Protein AF-A0A453APU4-F1 (afdb_monomer_lite)

Foldseek 3Di:
DDDDPDPDPPPDDPPDPPADPDAPDPDPVLRVVLVVLVVCCVPVVQPVSVVVNSQSNDDPVPNDDDDPVNVCVVCVPVPPDPPVVSVCVVRVPDPPD

Structure (mmCIF, N/CA/C/O backbone):
data_AF-A0A453APU4-F1
#
_entry.id   AF-A0A453APU4-F1
#
loop_
_atom_site.group_PDB
_atom_site.id
_atom_site.type_symbol
_atom_site.label_atom_id
_atom_site.label_alt_id
_atom_site.label_comp_id
_atom_site.label_asym_id
_atom_site.label_entity_id
_atom_site.label_seq_id
_atom_site.pdbx_PDB_ins_code
_atom_site.Cartn_x
_atom_site.Cartn_y
_atom_site.Cartn_z
_atom_site.occupancy
_atom_site.B_iso_or_equiv
_atom_site.auth_seq_id
_atom_site.auth_comp_id
_atom_site.auth_asym_id
_atom_site.auth_atom_id
_atom_site.pdbx_PDB_model_num
ATOM 1 N N . SER A 1 1 ? 48.922 19.455 4.264 1.00 42.25 1 SER A N 1
ATOM 2 C CA . SER A 1 1 ? 47.690 18.970 4.916 1.00 42.25 1 SER A CA 1
ATOM 3 C C . SER A 1 1 ? 46.685 18.546 3.845 1.00 42.25 1 SER A C 1
ATOM 5 O O . SER A 1 1 ? 46.021 19.399 3.273 1.00 42.25 1 SER A O 1
ATOM 7 N N . ARG A 1 2 ? 46.651 17.259 3.466 1.00 47.03 2 ARG A N 1
ATOM 8 C CA . ARG A 1 2 ? 45.695 16.707 2.484 1.00 47.03 2 ARG A CA 1
ATOM 9 C C . ARG A 1 2 ? 44.675 15.881 3.263 1.00 47.03 2 ARG A C 1
ATOM 11 O O . ARG A 1 2 ? 45.022 14.820 3.767 1.00 47.03 2 ARG A O 1
ATOM 18 N N . ARG A 1 3 ? 43.452 16.396 3.418 1.00 49.34 3 ARG A N 1
ATOM 19 C CA . ARG A 1 3 ? 42.358 15.656 4.059 1.00 49.34 3 A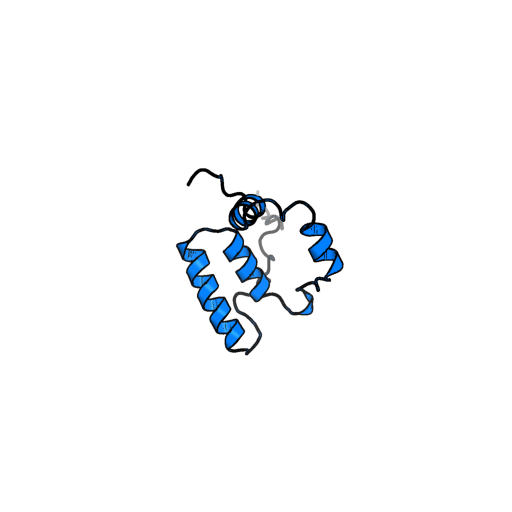RG A CA 1
ATOM 20 C C . ARG A 1 3 ? 41.946 14.523 3.124 1.00 49.34 3 ARG A C 1
ATOM 22 O O . ARG A 1 3 ? 41.357 14.767 2.076 1.00 49.34 3 ARG A O 1
ATOM 29 N N . THR A 1 4 ? 42.299 13.299 3.491 1.00 56.72 4 THR A N 1
ATOM 30 C CA . THR A 1 4 ? 41.683 12.083 2.969 1.00 56.72 4 THR A CA 1
ATOM 31 C C . THR A 1 4 ? 40.186 12.192 3.243 1.00 56.72 4 THR A C 1
ATOM 33 O O . THR A 1 4 ? 39.764 12.276 4.395 1.00 56.72 4 THR A O 1
ATOM 36 N N . GLN A 1 5 ? 39.367 12.292 2.196 1.00 61.78 5 GLN A N 1
ATOM 37 C CA . GLN A 1 5 ? 37.922 12.170 2.362 1.00 61.78 5 GLN A CA 1
ATOM 38 C C . GLN A 1 5 ? 37.664 10.746 2.857 1.00 61.78 5 GLN A C 1
ATOM 40 O O . GLN A 1 5 ? 37.817 9.779 2.112 1.00 61.78 5 GLN A O 1
ATOM 45 N N . GLY A 1 6 ? 37.406 10.635 4.162 1.00 59.28 6 GLY A N 1
ATOM 46 C CA . GLY A 1 6 ? 37.130 9.383 4.844 1.00 59.28 6 GLY A CA 1
ATOM 47 C C . GLY A 1 6 ? 35.957 8.669 4.189 1.00 59.28 6 GLY A C 1
ATOM 48 O O . GLY A 1 6 ? 35.038 9.298 3.666 1.00 59.28 6 GLY A O 1
ATOM 49 N N . ILE A 1 7 ? 36.015 7.342 4.224 1.00 61.78 7 ILE A N 1
ATOM 50 C CA . ILE A 1 7 ? 35.048 6.376 3.689 1.00 61.78 7 ILE A CA 1
ATOM 51 C C . ILE A 1 7 ? 33.739 6.416 4.513 1.00 61.78 7 ILE A C 1
ATOM 53 O O . ILE A 1 7 ? 33.163 5.393 4.855 1.00 61.78 7 ILE A O 1
ATOM 57 N N . ASP A 1 8 ? 33.262 7.607 4.869 1.00 62.41 8 ASP A N 1
ATOM 58 C CA . ASP A 1 8 ? 32.052 7.804 5.653 1.00 62.41 8 ASP A CA 1
ATOM 59 C C . ASP A 1 8 ? 31.182 8.920 5.063 1.00 62.41 8 ASP A C 1
ATOM 61 O O . ASP A 1 8 ? 31.077 10.039 5.558 1.00 62.41 8 ASP A O 1
ATOM 65 N N . LEU A 1 9 ? 30.519 8.568 3.959 1.00 59.22 9 LEU A N 1
ATOM 66 C CA . LEU A 1 9 ? 29.178 9.055 3.651 1.00 59.22 9 LEU A CA 1
ATOM 67 C C . LEU A 1 9 ? 28.190 8.225 4.481 1.00 59.22 9 LEU A C 1
ATOM 69 O O . LEU A 1 9 ? 27.564 7.314 3.930 1.00 59.22 9 LEU A O 1
ATOM 73 N N . VAL A 1 10 ? 28.104 8.505 5.784 1.00 58.19 10 VAL A N 1
ATOM 74 C CA . VAL A 1 10 ? 27.111 8.024 6.763 1.00 58.19 10 VAL A CA 1
ATOM 75 C C . VAL A 1 10 ? 25.868 7.426 6.075 1.00 58.19 10 VAL A C 1
ATOM 77 O O . VAL A 1 10 ? 24.938 8.127 5.686 1.00 58.19 10 VAL A O 1
ATOM 80 N N . ALA A 1 11 ? 25.891 6.116 5.822 1.00 58.88 11 ALA A N 1
ATOM 81 C CA . ALA A 1 11 ? 24.776 5.286 5.344 1.00 58.88 11 ALA A CA 1
ATOM 82 C C . ALA A 1 11 ? 23.916 5.769 4.134 1.00 58.88 11 ALA A C 1
ATOM 84 O O . ALA A 1 11 ? 22.751 5.379 4.012 1.00 58.88 11 ALA A O 1
ATOM 85 N N . GLY A 1 12 ? 24.438 6.569 3.195 1.00 59.59 12 GLY A N 1
ATOM 86 C CA . GLY A 1 12 ? 23.621 7.112 2.088 1.00 59.59 12 GLY A CA 1
ATOM 87 C C . GLY A 1 12 ? 23.706 6.374 0.743 1.00 59.59 12 GLY A C 1
ATOM 88 O O . GLY A 1 12 ? 22.709 6.238 0.034 1.00 59.59 12 GLY A O 1
ATOM 89 N N . GLY A 1 13 ? 24.895 5.894 0.367 1.00 67.44 13 GLY A N 1
ATOM 90 C CA . GLY A 1 13 ? 25.194 5.537 -1.032 1.00 67.44 13 GLY A CA 1
ATOM 91 C C . GLY A 1 13 ? 24.661 4.183 -1.515 1.00 67.44 13 GLY A C 1
ATOM 92 O O . GLY A 1 13 ? 24.470 3.987 -2.711 1.00 67.44 13 GLY A O 1
ATOM 93 N N . ARG A 1 14 ? 24.390 3.242 -0.599 1.00 65.88 14 ARG A N 1
ATOM 94 C CA . ARG A 1 14 ? 23.933 1.872 -0.919 1.00 65.88 14 ARG A CA 1
ATOM 95 C C . ARG A 1 14 ? 22.478 1.600 -0.528 1.00 65.88 14 ARG A C 1
ATOM 97 O O . ARG A 1 14 ? 22.076 0.448 -0.387 1.00 65.88 14 ARG A O 1
ATOM 104 N N . ASN A 1 15 ? 21.658 2.638 -0.381 1.00 67.56 15 ASN A N 1
ATOM 105 C CA . ASN A 1 15 ? 20.231 2.462 -0.123 1.00 67.56 15 ASN A CA 1
ATOM 106 C C . ASN A 1 15 ? 19.477 2.148 -1.426 1.00 67.56 15 ASN A C 1
ATOM 108 O O . ASN A 1 15 ? 18.976 3.031 -2.128 1.00 67.56 15 ASN A O 1
ATOM 112 N N . LYS A 1 16 ? 19.390 0.858 -1.772 1.00 74.88 16 LYS A N 1
ATOM 113 C CA . LYS A 1 16 ? 18.579 0.406 -2.908 1.00 74.88 16 LYS A CA 1
ATOM 114 C C . LYS A 1 16 ? 17.108 0.643 -2.577 1.00 74.88 16 LYS A C 1
ATOM 116 O O . LYS A 1 16 ? 16.584 0.127 -1.593 1.00 74.88 16 LYS A O 1
ATOM 121 N N . ARG A 1 17 ? 16.413 1.420 -3.411 1.00 72.25 17 ARG A N 1
ATOM 122 C CA . ARG A 1 17 ? 14.965 1.641 -3.287 1.00 72.25 17 ARG A CA 1
ATOM 123 C C . ARG A 1 17 ? 14.212 0.356 -3.649 1.00 72.25 17 ARG A C 1
ATOM 125 O O . ARG A 1 17 ? 13.647 0.247 -4.731 1.00 72.25 17 ARG A O 1
ATOM 132 N N . THR A 1 18 ? 14.160 -0.606 -2.732 1.00 73.44 18 THR A N 1
ATOM 133 C CA . THR A 1 18 ? 13.471 -1.903 -2.885 1.00 73.44 18 THR A CA 1
ATOM 134 C C . THR A 1 18 ? 11.956 -1.756 -2.685 1.00 73.44 18 THR A C 1
ATOM 136 O O . THR A 1 18 ? 11.302 -2.567 -2.035 1.00 73.44 18 THR A O 1
ATOM 139 N N . LYS A 1 19 ? 11.369 -0.676 -3.216 1.00 77.94 19 LYS A N 1
ATOM 140 C CA . LYS A 1 19 ? 9.921 -0.453 -3.208 1.00 77.94 19 LYS A CA 1
ATOM 141 C C . LYS A 1 19 ? 9.360 -0.739 -4.590 1.00 77.94 19 LYS A C 1
ATOM 143 O O . LYS A 1 19 ? 9.881 -0.266 -5.596 1.00 77.94 19 LYS A O 1
ATOM 148 N N . ARG A 1 20 ? 8.267 -1.495 -4.632 1.00 82.81 20 ARG A N 1
ATOM 149 C CA . ARG A 1 20 ? 7.533 -1.741 -5.873 1.00 82.81 20 ARG A CA 1
ATOM 150 C C . ARG A 1 20 ? 6.697 -0.510 -6.206 1.00 82.81 20 ARG A C 1
ATOM 152 O O . ARG A 1 20 ? 5.923 -0.045 -5.374 1.00 82.81 20 ARG A O 1
ATOM 159 N N . THR A 1 21 ? 6.882 0.022 -7.407 1.00 81.62 21 THR A N 1
ATOM 160 C CA . THR A 1 21 ? 6.145 1.183 -7.936 1.00 81.62 21 THR A CA 1
ATOM 161 C C . THR A 1 21 ? 4.898 0.782 -8.728 1.00 81.62 21 THR A C 1
ATOM 163 O O . THR A 1 21 ? 4.025 1.620 -8.969 1.00 81.62 21 THR A O 1
ATOM 166 N N . ALA A 1 22 ? 4.812 -0.493 -9.114 1.00 82.56 22 ALA A N 1
ATOM 167 C CA . ALA A 1 22 ? 3.729 -1.084 -9.885 1.00 82.56 22 ALA A CA 1
ATOM 168 C C . ALA A 1 22 ? 3.426 -2.509 -9.377 1.00 82.56 22 ALA A C 1
ATOM 170 O O . ALA A 1 22 ? 4.306 -3.153 -8.786 1.00 82.56 22 ALA A O 1
ATOM 171 N N . PRO A 1 23 ? 2.196 -3.013 -9.582 1.00 84.88 23 PRO A N 1
ATOM 172 C CA . PRO A 1 23 ? 1.873 -4.393 -9.264 1.00 84.88 23 PRO A CA 1
ATOM 173 C C . PRO A 1 23 ? 2.580 -5.311 -10.271 1.00 84.88 23 PRO A C 1
ATOM 175 O O . PRO A 1 23 ? 2.620 -5.010 -11.459 1.00 84.88 23 PRO A O 1
ATOM 178 N N . LYS A 1 24 ? 3.146 -6.426 -9.792 1.00 84.62 24 LYS A N 1
ATOM 179 C CA . LYS A 1 24 ? 3.775 -7.435 -10.666 1.00 84.62 24 LYS A CA 1
ATOM 180 C C . LYS A 1 24 ? 2.734 -8.311 -11.380 1.00 84.62 24 LYS A C 1
ATOM 182 O O . LYS A 1 24 ? 3.046 -8.896 -12.402 1.00 84.62 24 LYS A O 1
ATOM 187 N N . SER A 1 25 ? 1.535 -8.441 -10.811 1.00 85.88 25 SER A N 1
ATOM 188 C CA . SER A 1 25 ? 0.492 -9.322 -11.340 1.00 85.88 25 SER A CA 1
ATOM 189 C C . SER A 1 25 ? -0.169 -8.745 -12.591 1.00 85.88 25 SER A C 1
ATOM 191 O O . SER A 1 25 ? -0.434 -7.542 -12.649 1.00 85.88 25 SER A O 1
ATOM 193 N N . ASP A 1 26 ? -0.517 -9.623 -13.534 1.00 87.94 26 ASP A N 1
ATOM 194 C CA . ASP A 1 26 ? -1.180 -9.241 -14.785 1.00 87.94 26 ASP A CA 1
ATOM 195 C C . ASP A 1 26 ? -2.702 -9.128 -14.719 1.00 87.94 26 ASP A C 1
ATOM 197 O O . ASP A 1 26 ? -3.313 -8.673 -15.682 1.00 87.94 26 ASP A O 1
ATOM 201 N N . ASP A 1 27 ? -3.285 -9.427 -13.559 1.00 90.75 27 ASP A N 1
ATOM 202 C CA . ASP A 1 27 ? -4.711 -9.269 -13.284 1.00 90.75 27 ASP A CA 1
ATOM 203 C C . ASP A 1 27 ? -5.212 -7.842 -13.590 1.00 90.75 27 ASP A C 1
ATOM 205 O O . ASP A 1 27 ? -4.737 -6.838 -13.039 1.00 90.75 27 ASP A O 1
ATOM 209 N N . VAL A 1 28 ? -6.203 -7.773 -14.481 1.00 93.44 28 VAL A N 1
ATOM 210 C CA . VAL A 1 28 ? -6.842 -6.540 -14.948 1.00 93.44 28 VAL A CA 1
ATOM 211 C C . VAL A 1 28 ? -7.571 -5.833 -13.802 1.00 93.44 28 VAL A C 1
ATOM 213 O O . VAL A 1 28 ? -7.463 -4.610 -13.676 1.00 93.44 28 VAL A O 1
ATOM 216 N N . TYR A 1 29 ? -8.239 -6.576 -12.915 1.00 93.12 29 TYR A N 1
ATOM 217 C CA . TYR A 1 29 ? -8.984 -6.008 -11.787 1.00 93.12 29 TYR A CA 1
ATOM 218 C C . TYR A 1 29 ? -8.047 -5.336 -10.785 1.00 93.12 29 TYR A C 1
ATOM 220 O O . TYR A 1 29 ? -8.295 -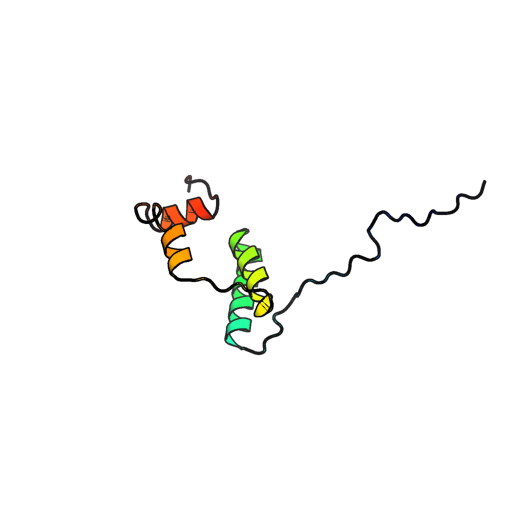4.214 -10.334 1.00 93.12 29 TYR A O 1
ATOM 228 N N . LEU A 1 30 ? -6.903 -5.963 -10.502 1.00 91.25 30 LEU A N 1
ATOM 229 C CA . LEU A 1 30 ? -5.886 -5.369 -9.641 1.00 91.25 30 LEU A CA 1
ATOM 230 C C . LEU A 1 30 ? -5.309 -4.077 -10.244 1.00 91.25 30 LEU A C 1
ATOM 232 O O . LEU A 1 30 ? -5.094 -3.099 -9.523 1.00 91.25 30 LEU A O 1
ATOM 236 N N . LYS A 1 31 ? -5.074 -4.047 -11.563 1.00 91.88 31 LYS A N 1
ATOM 237 C CA . LYS A 1 31 ? -4.577 -2.855 -12.272 1.00 91.88 31 LYS A CA 1
ATOM 238 C C . LYS A 1 31 ? -5.585 -1.700 -12.2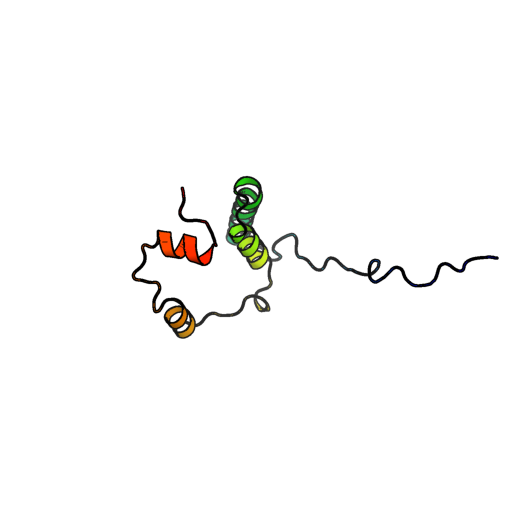06 1.00 91.88 31 LYS A C 1
ATOM 240 O O . LYS A 1 31 ? -5.174 -0.559 -11.978 1.00 91.88 31 LYS A O 1
ATOM 245 N N . LEU A 1 32 ? -6.881 -1.981 -12.353 1.00 93.81 32 LEU A N 1
ATOM 246 C CA . LEU A 1 32 ? -7.961 -0.995 -12.206 1.00 93.81 32 LEU A CA 1
ATOM 247 C C . LEU A 1 32 ? -8.008 -0.424 -10.782 1.00 93.81 32 LEU A C 1
ATOM 249 O O . LEU A 1 32 ? -7.983 0.796 -10.602 1.00 93.81 32 LEU A O 1
ATOM 253 N N . LEU A 1 33 ? -7.966 -1.293 -9.771 1.00 92.50 33 LEU A N 1
ATOM 254 C CA . LEU A 1 33 ? -8.010 -0.890 -8.365 1.00 92.50 33 LEU A CA 1
ATOM 255 C C . LEU A 1 33 ? -6.823 0.008 -7.987 1.00 92.50 33 LEU A C 1
ATOM 257 O O . LEU A 1 33 ? -6.981 1.044 -7.342 1.00 92.50 33 LEU A O 1
ATOM 261 N N . VAL A 1 34 ? -5.621 -0.341 -8.448 1.00 93.50 34 VAL A N 1
ATOM 262 C CA . VAL A 1 34 ? -4.417 0.475 -8.246 1.00 93.50 34 VAL A CA 1
ATOM 263 C C . VAL A 1 34 ? -4.557 1.859 -8.882 1.00 93.50 34 VAL A C 1
ATOM 265 O O . VAL A 1 34 ? -4.117 2.840 -8.280 1.00 93.50 34 VAL A O 1
ATOM 268 N N . LYS A 1 35 ? -5.136 1.967 -10.087 1.00 93.25 35 LYS A N 1
ATOM 269 C CA . LYS A 1 35 ? -5.349 3.266 -10.751 1.00 93.25 35 LYS A CA 1
ATOM 270 C C . LYS A 1 35 ? -6.272 4.159 -9.924 1.00 93.25 35 LYS A C 1
ATOM 272 O O . LYS A 1 35 ? -5.931 5.321 -9.704 1.00 93.25 35 LYS A O 1
ATOM 277 N N . LEU A 1 36 ? -7.364 3.597 -9.408 1.00 93.25 36 LEU A N 1
ATOM 278 C CA . LEU A 1 36 ? -8.301 4.305 -8.540 1.00 93.25 36 LEU A CA 1
ATOM 279 C C . LEU A 1 36 ? -7.605 4.818 -7.270 1.00 93.25 36 LEU A C 1
ATOM 281 O O . LEU A 1 36 ? -7.590 6.020 -7.016 1.00 93.25 36 LEU A O 1
ATOM 285 N N . TYR A 1 37 ? -6.932 3.946 -6.514 1.00 93.00 37 TYR A N 1
ATOM 286 C CA . TYR A 1 37 ? -6.263 4.365 -5.278 1.00 93.00 37 TYR A CA 1
ATOM 287 C C . TYR A 1 37 ? -5.090 5.327 -5.517 1.00 93.00 37 TYR A C 1
ATOM 289 O O . TYR A 1 37 ? -4.850 6.206 -4.692 1.00 93.00 37 TYR A O 1
ATOM 297 N N . ARG A 1 38 ? -4.385 5.247 -6.657 1.00 91.56 38 ARG A N 1
ATOM 298 C CA . ARG A 1 38 ? -3.377 6.258 -7.039 1.00 91.56 38 ARG A CA 1
ATOM 299 C C . ARG A 1 38 ? -3.995 7.633 -7.268 1.00 91.56 38 ARG A C 1
ATOM 301 O O . ARG A 1 38 ? -3.358 8.630 -6.930 1.00 91.56 38 ARG A O 1
ATOM 308 N N . PHE A 1 39 ? -5.191 7.692 -7.848 1.00 93.38 39 PHE A N 1
ATOM 309 C CA . PHE A 1 39 ? -5.925 8.941 -8.027 1.00 93.38 39 PHE A CA 1
ATOM 310 C C . PHE A 1 39 ? -6.395 9.499 -6.678 1.00 93.38 39 PHE A C 1
ATOM 312 O O . PHE A 1 39 ? -6.089 10.650 -6.367 1.00 93.38 39 PHE A O 1
ATOM 319 N N . LEU A 1 40 ? -7.023 8.669 -5.837 1.00 92.00 40 LEU A N 1
ATOM 320 C CA . LEU A 1 40 ? -7.513 9.080 -4.516 1.00 92.00 40 LEU A CA 1
ATOM 321 C C . LEU A 1 40 ? -6.382 9.598 -3.620 1.00 92.00 40 LEU A C 1
ATOM 323 O O . LEU A 1 40 ? -6.488 10.688 -3.073 1.00 92.00 40 LEU A O 1
ATOM 327 N N . VAL A 1 41 ? -5.256 8.883 -3.515 1.00 92.81 41 VAL A N 1
ATOM 328 C CA . VAL A 1 41 ? -4.128 9.297 -2.653 1.00 92.81 41 VAL A CA 1
ATOM 329 C C . VAL A 1 41 ? -3.626 10.706 -2.983 1.00 92.81 41 VAL A C 1
ATOM 331 O O . VAL A 1 41 ? -3.248 11.451 -2.084 1.00 92.81 41 VAL A O 1
ATOM 334 N N . ARG A 1 42 ? -3.645 11.096 -4.262 1.00 91.81 42 ARG A N 1
ATOM 335 C CA . ARG A 1 42 ? -3.211 12.432 -4.694 1.00 91.81 42 ARG A CA 1
ATOM 336 C C . ARG A 1 42 ? -4.227 13.528 -4.374 1.00 91.81 42 ARG A C 1
ATOM 338 O O . ARG A 1 42 ? -3.827 14.679 -4.247 1.00 91.81 42 ARG A O 1
ATOM 345 N N . ARG A 1 43 ? -5.519 13.194 -4.294 1.00 92.56 43 ARG A N 1
ATOM 346 C CA . ARG A 1 43 ? -6.617 14.165 -4.163 1.00 92.56 43 ARG A CA 1
ATOM 347 C C . ARG A 1 43 ? -7.112 14.324 -2.728 1.00 92.56 43 ARG A C 1
ATOM 349 O O . ARG A 1 43 ? -7.350 15.446 -2.310 1.00 92.56 43 ARG A O 1
ATOM 356 N N . THR A 1 44 ? -7.228 13.236 -1.970 1.00 86.50 44 THR A N 1
ATOM 357 C CA . THR A 1 44 ? -7.929 13.231 -0.675 1.00 86.50 44 THR A CA 1
ATOM 358 C C . THR A 1 44 ? -7.015 13.283 0.552 1.00 86.50 44 THR A C 1
ATOM 360 O O . THR A 1 44 ? -7.529 13.262 1.661 1.00 86.50 44 THR A O 1
ATOM 363 N N . LYS A 1 45 ? -5.677 13.306 0.396 1.00 81.12 45 LYS A N 1
ATOM 364 C CA . LYS A 1 45 ? -4.659 13.344 1.484 1.00 81.12 45 LYS A CA 1
ATOM 365 C C . LYS A 1 45 ? -4.843 12.329 2.641 1.00 81.12 45 LYS A C 1
ATOM 367 O O . LYS A 1 45 ? -4.127 12.399 3.634 1.00 81.12 45 LYS A O 1
ATOM 372 N N . SER A 1 46 ? -5.742 11.351 2.513 1.00 87.00 46 SER A N 1
ATOM 373 C CA . SER A 1 46 ? -5.995 10.336 3.538 1.00 87.00 46 SER A CA 1
ATOM 374 C C . SER A 1 46 ? -4.846 9.329 3.619 1.00 87.00 46 SER A C 1
ATOM 376 O O . SER A 1 46 ? -4.500 8.669 2.630 1.00 87.00 46 SER A O 1
ATOM 378 N N . GLN A 1 47 ? -4.289 9.171 4.823 1.00 86.25 47 GLN A N 1
ATOM 379 C CA . GLN A 1 47 ? -3.217 8.212 5.110 1.00 86.25 47 GLN A CA 1
ATOM 380 C C . GLN A 1 47 ? -3.666 6.761 4.873 1.00 86.25 47 GLN A C 1
ATOM 382 O O . GLN A 1 47 ? -2.867 5.922 4.447 1.00 86.25 47 GLN A O 1
ATOM 387 N N . PHE A 1 48 ? -4.957 6.462 5.052 1.00 88.31 48 PHE A N 1
ATOM 388 C CA . PHE A 1 48 ? -5.510 5.129 4.810 1.00 88.31 48 PHE A CA 1
ATOM 389 C C . PHE A 1 48 ? -5.315 4.661 3.371 1.00 88.31 48 PH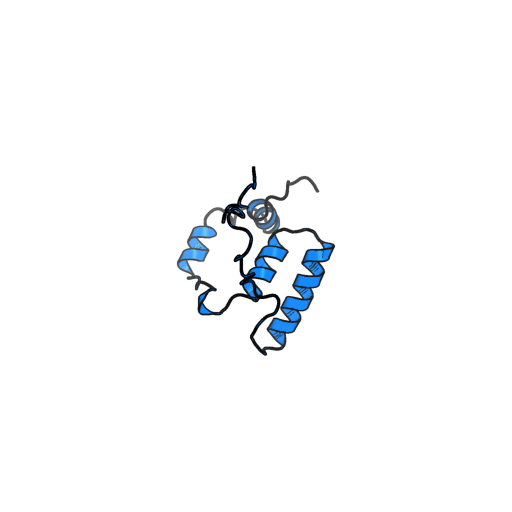E A C 1
ATOM 391 O O . PHE A 1 48 ? -4.820 3.560 3.118 1.00 88.31 48 PHE A O 1
ATOM 398 N N . ASN A 1 49 ? -5.645 5.531 2.416 1.00 90.12 49 ASN A N 1
ATOM 399 C CA . ASN A 1 49 ? -5.557 5.217 0.995 1.00 90.12 49 ASN A CA 1
ATOM 400 C C . ASN A 1 49 ? -4.102 4.945 0.581 1.00 90.12 49 ASN A C 1
ATOM 402 O O . ASN A 1 49 ? -3.841 4.069 -0.248 1.00 90.12 49 ASN A O 1
ATOM 406 N N . ALA A 1 50 ? -3.139 5.639 1.199 1.00 89.94 50 ALA A N 1
ATOM 407 C CA . ALA A 1 50 ? -1.716 5.411 0.964 1.00 89.94 50 ALA A CA 1
ATOM 408 C C . ALA A 1 50 ? -1.265 4.031 1.476 1.00 89.94 50 ALA A C 1
ATOM 410 O O . ALA A 1 50 ? -0.502 3.331 0.800 1.00 89.94 50 ALA A O 1
ATOM 411 N N . VAL A 1 51 ? -1.777 3.600 2.635 1.00 91.44 51 VAL A N 1
ATOM 412 C CA . VAL A 1 51 ? -1.511 2.266 3.195 1.00 91.44 51 VAL A CA 1
ATOM 413 C C . VAL A 1 51 ? -2.112 1.168 2.315 1.00 91.44 51 VAL A C 1
ATOM 415 O O . VAL A 1 51 ? -1.418 0.187 2.025 1.00 91.44 51 VAL A O 1
ATOM 418 N N . ILE A 1 52 ? -3.353 1.329 1.842 1.00 91.69 52 ILE A N 1
ATOM 419 C CA . ILE A 1 52 ? -3.993 0.366 0.929 1.00 91.69 52 ILE A CA 1
ATOM 420 C C . ILE A 1 52 ? -3.171 0.224 -0.351 1.00 91.69 52 ILE A C 1
ATOM 422 O O . ILE A 1 52 ? -2.811 -0.892 -0.730 1.00 91.69 52 ILE A O 1
ATOM 426 N N . LEU A 1 53 ? -2.796 1.341 -0.981 1.00 91.31 53 LEU A N 1
ATOM 427 C CA . LEU A 1 53 ? -2.009 1.327 -2.213 1.00 91.31 53 LEU A CA 1
ATOM 428 C C . LEU A 1 53 ? -0.676 0.582 -2.033 1.00 91.31 53 LEU A C 1
ATOM 430 O O . LEU A 1 53 ? -0.294 -0.227 -2.880 1.00 91.31 53 LEU A O 1
ATOM 434 N N . LYS A 1 54 ? 0.010 0.793 -0.901 1.00 90.25 54 LYS A N 1
ATOM 435 C CA . LYS A 1 54 ? 1.247 0.069 -0.572 1.00 90.25 54 LYS A CA 1
ATOM 436 C C . LYS A 1 54 ? 1.003 -1.439 -0.453 1.00 90.25 54 LYS A C 1
ATOM 438 O O . LYS A 1 54 ? 1.812 -2.219 -0.953 1.00 90.25 54 LYS A O 1
ATOM 443 N N . ARG A 1 55 ? -0.103 -1.861 0.172 1.00 90.62 55 ARG A N 1
ATOM 444 C CA . ARG A 1 55 ? -0.474 -3.280 0.340 1.00 90.62 55 ARG A CA 1
ATOM 445 C C . ARG A 1 55 ? -0.847 -3.953 -0.981 1.00 90.62 55 ARG A C 1
ATOM 447 O O . ARG A 1 55 ? -0.466 -5.104 -1.194 1.00 90.62 55 ARG A O 1
ATOM 454 N N . LEU A 1 56 ? -1.489 -3.236 -1.903 1.00 90.31 56 LEU A N 1
A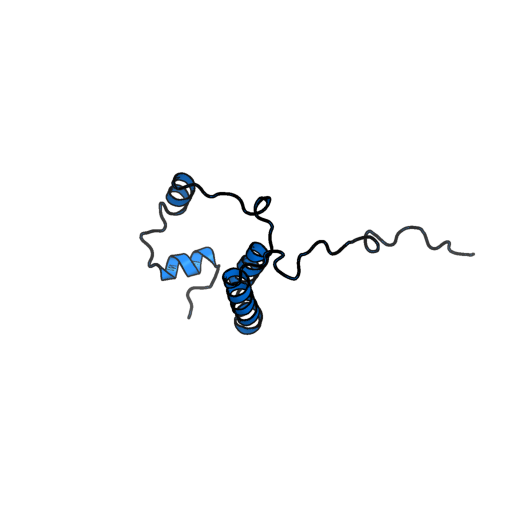TOM 455 C CA . LEU A 1 56 ? -1.814 -3.753 -3.239 1.00 90.31 56 LEU A CA 1
ATOM 456 C C . LEU A 1 56 ? -0.562 -4.084 -4.077 1.00 90.31 56 LEU A C 1
ATOM 458 O O . LEU A 1 56 ? -0.608 -4.992 -4.905 1.00 90.31 56 LEU A O 1
ATOM 462 N N . PHE A 1 57 ? 0.577 -3.422 -3.838 1.00 89.50 57 PHE A N 1
ATOM 463 C CA . PHE A 1 57 ? 1.852 -3.730 -4.511 1.00 89.50 57 PHE A CA 1
ATOM 464 C C . PHE A 1 57 ? 2.665 -4.858 -3.866 1.00 89.50 57 PHE A C 1
ATOM 466 O O . PHE A 1 57 ? 3.598 -5.385 -4.485 1.00 89.50 57 PHE A O 1
ATOM 473 N N . MET A 1 58 ? 2.325 -5.262 -2.640 1.00 89.38 58 MET A N 1
ATOM 474 C CA . MET A 1 58 ? 3.013 -6.350 -1.941 1.00 89.38 58 MET A CA 1
ATOM 475 C C . MET A 1 58 ? 2.784 -7.696 -2.640 1.00 89.38 58 MET A C 1
ATOM 477 O O . MET A 1 58 ? 1.737 -7.923 -3.248 1.00 89.38 58 MET A O 1
ATOM 481 N N . SER A 1 59 ? 3.759 -8.604 -2.541 1.00 86.75 59 SER A N 1
ATOM 482 C CA . SER A 1 59 ? 3.613 -10.000 -2.976 1.00 86.75 59 SER A CA 1
ATOM 483 C C . SER A 1 59 ? 2.590 -10.751 -2.121 1.00 86.75 59 SER A C 1
ATOM 485 O O . SER A 1 59 ? 2.317 -10.353 -0.991 1.00 86.75 59 SER A O 1
ATOM 487 N N . LYS A 1 60 ? 2.073 -11.874 -2.638 1.00 85.00 60 LYS A N 1
ATOM 488 C CA . LYS A 1 60 ? 1.142 -12.756 -1.914 1.00 85.00 60 LYS A CA 1
ATOM 489 C C . LYS A 1 60 ? 1.703 -13.197 -0.556 1.00 85.00 60 LYS A C 1
ATOM 491 O O . LYS A 1 60 ? 1.009 -13.066 0.438 1.00 85.00 60 LYS A O 1
ATOM 496 N N . THR A 1 61 ? 2.974 -13.600 -0.494 1.00 86.50 61 THR A N 1
ATOM 497 C CA . THR A 1 61 ? 3.649 -14.009 0.754 1.00 86.50 61 THR A CA 1
ATOM 498 C C . THR A 1 61 ? 3.726 -12.893 1.798 1.00 86.50 61 THR A C 1
ATOM 500 O O . THR A 1 61 ? 3.698 -13.161 2.990 1.00 86.50 61 THR A O 1
ATOM 503 N N . ASN A 1 62 ? 3.795 -11.630 1.367 1.00 86.75 62 ASN A N 1
ATOM 504 C CA . ASN A 1 62 ? 3.876 -10.480 2.270 1.00 86.75 62 ASN A CA 1
ATOM 505 C C . ASN A 1 62 ? 2.492 -9.952 2.696 1.00 86.75 62 ASN A C 1
ATOM 507 O O . ASN A 1 62 ? 2.399 -8.962 3.421 1.00 86.75 62 ASN A O 1
ATOM 511 N N . ARG A 1 63 ? 1.405 -10.569 2.218 1.00 87.19 63 ARG A N 1
ATOM 512 C CA . ARG A 1 63 ? 0.036 -10.276 2.650 1.00 87.19 63 ARG A CA 1
ATOM 513 C C . ARG A 1 63 ? -0.362 -11.350 3.669 1.00 87.19 63 ARG A C 1
ATOM 515 O O . ARG A 1 63 ? -0.610 -12.482 3.259 1.00 87.19 63 ARG A O 1
ATOM 522 N N . PRO A 1 64 ? -0.388 -11.037 4.976 1.00 88.62 64 PRO A N 1
ATOM 523 C CA . PRO A 1 64 ? -0.698 -12.035 5.990 1.00 88.62 64 PRO A CA 1
ATOM 524 C C . PRO A 1 64 ? -2.151 -12.514 5.847 1.00 88.62 64 PRO A C 1
ATOM 526 O O . PRO A 1 64 ? -3.035 -11.687 5.598 1.00 88.62 64 PRO A O 1
ATOM 529 N N . PRO A 1 65 ? -2.423 -13.816 6.023 1.00 90.19 65 PRO A N 1
ATOM 530 C CA . PRO A 1 65 ? -3.786 -14.319 6.082 1.00 90.19 65 PRO A CA 1
ATOM 531 C C . PRO A 1 65 ? -4.474 -13.838 7.368 1.00 90.19 65 PRO A C 1
ATOM 533 O O . PRO A 1 65 ? -3.857 -13.758 8.433 1.00 90.19 65 PRO A O 1
ATOM 536 N N . LEU A 1 66 ? -5.764 -13.523 7.272 1.00 89.44 66 LEU A N 1
ATOM 537 C CA . LEU A 1 66 ? -6.598 -13.120 8.404 1.00 89.44 66 LEU A CA 1
ATOM 538 C C . LEU A 1 66 ? -7.647 -14.199 8.667 1.00 89.44 66 LEU A C 1
ATOM 540 O O . LEU A 1 66 ? -8.371 -14.592 7.758 1.00 89.44 66 LEU A O 1
ATOM 544 N N . SER A 1 67 ? -7.712 -14.680 9.910 1.00 93.75 67 SER A N 1
ATOM 545 C CA . SER A 1 67 ? -8.707 -15.660 10.345 1.00 93.75 67 SER A CA 1
ATOM 546 C C . SER A 1 67 ? -9.957 -14.982 10.903 1.00 93.75 67 SER A C 1
ATOM 548 O O . SER A 1 67 ? -9.881 -13.900 11.491 1.00 93.75 67 SER A O 1
ATOM 550 N N . MET A 1 68 ? -11.101 -15.660 10.793 1.00 89.38 68 MET A N 1
ATOM 551 C CA . MET A 1 68 ? -12.387 -15.157 11.296 1.00 89.38 68 MET A CA 1
ATOM 552 C C . MET A 1 68 ? -12.346 -14.855 12.797 1.00 89.38 68 MET A C 1
ATOM 554 O O . MET A 1 68 ? -12.742 -13.775 13.219 1.00 89.38 68 MET A O 1
ATOM 558 N N . ARG A 1 69 ? -11.755 -15.750 13.601 1.00 90.44 69 ARG A N 1
ATOM 559 C CA . ARG A 1 69 ? -11.579 -15.545 15.051 1.00 90.44 69 ARG A CA 1
ATOM 560 C C . ARG A 1 69 ? -10.816 -14.258 15.379 1.00 90.44 69 ARG A C 1
ATOM 562 O O . ARG A 1 69 ? -11.116 -13.597 16.368 1.00 90.44 69 ARG A O 1
ATOM 569 N N . ARG A 1 70 ? -9.825 -13.895 14.557 1.00 88.75 70 ARG A N 1
ATOM 570 C CA . ARG A 1 70 ? -9.031 -12.677 14.754 1.00 88.75 70 ARG A CA 1
ATOM 571 C C . ARG A 1 70 ? -9.835 -11.422 14.414 1.00 88.75 70 ARG A C 1
ATOM 573 O O . ARG A 1 70 ? -9.684 -10.429 15.112 1.00 88.75 70 ARG A O 1
ATOM 580 N N . LEU A 1 71 ? -10.692 -11.479 13.393 1.00 86.88 71 LEU A N 1
ATOM 581 C CA . LEU A 1 71 ? -11.607 -10.385 13.054 1.00 86.88 71 LEU A CA 1
ATOM 582 C C . LEU A 1 71 ? -12.628 -10.150 14.169 1.00 86.88 71 LEU A C 1
ATOM 584 O O . LEU A 1 71 ? -12.730 -9.027 14.651 1.00 86.88 71 LEU A O 1
ATOM 588 N N . VAL A 1 72 ? -13.300 -11.209 14.629 1.00 88.69 72 VAL A N 1
ATOM 589 C CA . VAL A 1 72 ? -14.316 -11.128 15.692 1.00 88.69 72 VAL A CA 1
ATOM 590 C C . VAL A 1 72 ? -13.727 -10.502 16.957 1.00 88.69 72 VAL A C 1
ATOM 592 O O . VAL A 1 72 ? -14.242 -9.492 17.421 1.00 88.69 72 VAL A O 1
ATOM 595 N N . ARG A 1 73 ? -12.556 -10.967 17.414 1.00 88.06 73 ARG A N 1
ATOM 596 C CA . ARG A 1 73 ? -11.860 -10.387 18.577 1.00 88.06 73 ARG A CA 1
ATOM 597 C C . ARG A 1 73 ? -11.534 -8.893 18.431 1.00 88.06 73 ARG A C 1
ATOM 599 O O . ARG A 1 73 ? -11.494 -8.172 19.420 1.00 88.06 73 ARG A O 1
ATOM 606 N N . PHE A 1 74 ? -11.236 -8.417 17.220 1.00 84.00 74 PHE A N 1
ATOM 607 C CA . PHE A 1 74 ? -10.960 -6.993 16.992 1.00 84.00 74 PHE A CA 1
ATOM 608 C C . PHE A 1 74 ? -12.228 -6.152 16.802 1.00 84.00 74 PHE A C 1
ATOM 610 O O . PHE A 1 74 ? -12.160 -4.930 16.966 1.00 84.00 74 PHE A O 1
ATOM 617 N N . MET A 1 75 ? -13.354 -6.781 16.463 1.00 82.88 75 MET A N 1
ATOM 618 C CA . MET A 1 75 ? -14.660 -6.140 16.298 1.00 82.88 75 MET A CA 1
ATOM 619 C C . MET A 1 75 ? -15.484 -6.123 17.593 1.00 82.88 75 MET A C 1
ATOM 621 O O . MET A 1 75 ? -16.291 -5.211 17.771 1.00 82.88 75 MET A O 1
ATOM 625 N N . GLU A 1 76 ? -15.262 -7.069 18.509 1.00 79.38 76 GLU A N 1
ATOM 626 C CA . GLU A 1 76 ? -15.847 -7.087 19.855 1.00 79.38 76 GLU A CA 1
ATOM 627 C C . GLU A 1 76 ? -15.613 -5.729 20.555 1.00 79.38 76 GLU A C 1
ATOM 629 O O . GLU A 1 76 ? -14.483 -5.248 20.668 1.00 79.38 76 GLU A O 1
ATOM 634 N N . GLY A 1 77 ? -16.708 -5.064 20.944 1.00 70.50 77 GLY A N 1
ATOM 635 C CA . GLY A 1 77 ? -16.705 -3.738 21.581 1.00 70.50 77 GLY A CA 1
ATOM 636 C C . GLY A 1 77 ? -16.773 -2.522 20.643 1.00 70.50 77 GLY A C 1
ATOM 637 O O . GLY A 1 77 ? -16.861 -1.404 21.137 1.00 70.50 77 GLY A O 1
ATOM 638 N N . LYS A 1 78 ? -16.757 -2.702 19.312 1.00 62.28 78 LYS A N 1
ATOM 639 C CA . LYS A 1 78 ? -16.860 -1.594 18.329 1.00 62.28 78 LYS A CA 1
ATOM 640 C C . LYS A 1 78 ? -18.190 -1.544 17.571 1.00 62.28 78 LYS A C 1
ATOM 642 O O . LYS A 1 78 ? -18.434 -0.587 16.854 1.00 62.28 78 LYS A O 1
ATOM 647 N N . VAL A 1 79 ? -19.039 -2.563 17.717 1.00 56.88 79 VAL A N 1
ATOM 648 C CA . VAL A 1 79 ? -20.281 -2.734 16.933 1.00 56.88 79 VAL A CA 1
ATOM 649 C C . VAL A 1 79 ? -21.420 -1.810 17.400 1.00 56.88 79 VAL A C 1
ATOM 651 O O . VAL A 1 79 ? -22.339 -1.546 16.635 1.00 56.88 79 VAL A O 1
ATOM 654 N N . SER A 1 80 ? -21.358 -1.284 18.627 1.00 51.69 80 SER A N 1
ATOM 655 C CA . SER A 1 80 ? -22.372 -0.369 19.181 1.00 51.69 80 SER A CA 1
ATOM 656 C C . SER A 1 80 ? -22.198 1.092 18.760 1.00 51.69 80 SER A C 1
ATOM 658 O O . SER A 1 80 ? -23.081 1.907 19.012 1.00 51.69 80 SER A O 1
ATOM 660 N N . LEU A 1 81 ? -21.082 1.438 18.119 1.00 50.66 81 LEU A N 1
ATOM 661 C CA . LEU A 1 81 ? -20.848 2.765 17.570 1.00 50.66 81 LEU A CA 1
ATOM 662 C C . LEU A 1 81 ? -21.174 2.709 16.077 1.00 50.66 81 LEU A C 1
ATOM 664 O O . LEU A 1 81 ? -20.719 1.799 15.386 1.00 50.66 81 LEU A O 1
ATOM 668 N N . SER A 1 82 ? -21.994 3.655 15.606 1.00 49.12 82 SER A N 1
ATOM 669 C CA . SER A 1 82 ? -22.367 3.845 14.196 1.00 49.12 82 SER A CA 1
ATOM 670 C C . SER A 1 82 ? -21.219 3.450 13.249 1.00 49.12 82 SER A C 1
ATOM 672 O O . SER A 1 82 ? -20.069 3.801 13.528 1.00 49.12 82 SER A O 1
ATOM 674 N N . PRO A 1 83 ? -21.483 2.781 12.109 1.00 55.88 83 PRO A N 1
ATOM 675 C CA . PRO A 1 83 ? -20.443 2.445 11.132 1.00 55.88 83 PRO A CA 1
ATOM 676 C C . PRO A 1 83 ? -19.527 3.632 10.773 1.00 55.88 83 PRO A C 1
ATOM 678 O O . PRO A 1 83 ? -18.350 3.428 10.476 1.00 55.88 83 PRO A O 1
ATOM 681 N N . GLY A 1 84 ? -20.040 4.869 10.868 1.00 52.91 84 GLY A N 1
ATOM 682 C CA . GLY A 1 84 ? -19.257 6.102 10.749 1.00 52.91 84 GLY A CA 1
ATOM 683 C C . GLY A 1 84 ? -18.229 6.294 11.872 1.00 52.91 84 GLY A C 1
ATOM 684 O O . GLY A 1 84 ? -17.059 6.532 11.591 1.00 52.91 84 GLY A O 1
ATOM 685 N N . ALA A 1 85 ? -18.606 6.104 13.136 1.00 52.81 85 ALA A N 1
ATOM 686 C CA . ALA A 1 85 ? -17.721 6.242 14.298 1.00 52.81 85 ALA A CA 1
ATOM 687 C C . ALA A 1 85 ? -16.574 5.208 14.316 1.00 52.81 85 ALA A C 1
ATOM 689 O O . ALA A 1 85 ? -15.464 5.499 14.774 1.00 52.81 85 ALA A O 1
ATOM 690 N N . ILE A 1 86 ? -16.791 4.013 13.751 1.00 57.16 86 ILE A N 1
ATOM 691 C CA . ILE A 1 86 ? -15.734 3.004 13.549 1.00 57.16 86 ILE A CA 1
ATOM 692 C C . ILE A 1 86 ? -14.691 3.501 12.534 1.00 57.16 86 ILE A C 1
ATOM 694 O O . ILE A 1 86 ? -13.495 3.270 12.706 1.00 57.16 86 ILE A O 1
ATOM 698 N N . PHE A 1 87 ? -15.122 4.211 11.488 1.00 53.25 87 PHE A N 1
ATOM 699 C CA . PHE A 1 87 ? -14.218 4.819 10.513 1.00 53.25 87 PHE A CA 1
ATOM 700 C C . PHE A 1 87 ? -13.395 5.950 11.154 1.00 53.25 87 PHE A C 1
ATOM 702 O O . PHE A 1 87 ? -12.170 5.940 11.045 1.00 53.25 87 PHE A O 1
ATOM 709 N N . PHE A 1 88 ? -14.029 6.867 11.891 1.00 52.28 88 PHE A N 1
ATOM 710 C CA . PHE A 1 88 ? -13.346 7.995 12.544 1.00 52.28 88 PHE A CA 1
ATOM 711 C C . PHE A 1 88 ? -12.321 7.551 13.600 1.00 52.28 88 PHE A C 1
ATOM 713 O O . PHE A 1 88 ? -11.178 8.012 13.580 1.00 52.28 88 PHE A O 1
ATOM 720 N N . SER A 1 89 ? -12.670 6.576 14.446 1.00 50.25 89 SER A N 1
ATOM 721 C CA . SER A 1 89 ? -11.778 6.056 15.497 1.00 50.25 89 SER A CA 1
ATOM 722 C C . SER A 1 89 ? -10.601 5.224 14.967 1.00 50.25 89 SER A C 1
ATOM 724 O O . SER A 1 89 ? -9.501 5.299 15.512 1.00 50.25 89 SER A O 1
ATOM 726 N N . ILE A 1 90 ? -10.782 4.456 13.884 1.00 58.00 90 ILE A N 1
ATOM 727 C CA . ILE A 1 90 ? -9.689 3.692 13.253 1.00 58.00 90 ILE A CA 1
ATOM 728 C C . ILE A 1 90 ? -8.772 4.603 12.422 1.00 58.00 90 ILE A C 1
ATOM 730 O O . ILE A 1 90 ? -7.572 4.332 12.327 1.00 58.00 90 ILE A O 1
ATOM 734 N N . PHE A 1 91 ? -9.310 5.671 11.820 1.00 55.53 91 PHE A N 1
ATOM 735 C CA . PHE A 1 91 ? -8.550 6.590 10.966 1.00 55.53 91 PHE A CA 1
ATOM 736 C C . PHE A 1 91 ? -8.014 7.842 11.652 1.00 55.53 91 PHE A C 1
ATOM 738 O O . PHE A 1 91 ? -7.249 8.564 11.010 1.00 55.53 91 PHE A O 1
ATOM 745 N N . GLY A 1 92 ? -8.332 8.064 12.930 1.00 50.81 92 GLY A N 1
ATOM 746 C CA . GLY A 1 92 ? -7.855 9.225 13.681 1.00 50.81 92 GLY A CA 1
ATOM 747 C C . GLY A 1 92 ? -8.289 10.540 13.036 1.00 50.81 92 GLY A C 1
ATOM 748 O O . GLY A 1 92 ? -7.472 11.442 12.871 1.00 50.81 92 GLY A O 1
ATOM 749 N N . LEU A 1 93 ? -9.544 10.610 12.593 1.00 51.91 93 LEU A N 1
ATOM 750 C CA . LEU A 1 93 ? -10.154 11.840 12.098 1.00 51.91 93 LEU A CA 1
ATOM 751 C C . LEU A 1 93 ? -11.054 12.389 13.209 1.00 51.91 93 LEU A C 1
ATOM 753 O O . LEU A 1 93 ? -11.899 11.657 13.720 1.00 51.91 93 LEU A O 1
ATOM 757 N N . ASP A 1 94 ? -10.794 13.636 13.604 1.00 45.53 94 ASP A N 1
ATOM 758 C CA . ASP A 1 94 ? -11.519 14.363 14.650 1.00 45.53 94 ASP A CA 1
ATOM 759 C C . ASP A 1 94 ? -13.000 14.517 14.264 1.00 45.53 94 ASP A C 1
ATOM 761 O O . ASP A 1 94 ? -13.318 14.748 13.097 1.00 45.53 94 ASP A O 1
ATOM 765 N N . GLU A 1 95 ? -13.896 14.355 15.237 1.00 53.78 95 GLU A N 1
ATOM 766 C CA . GLU A 1 95 ? -15.360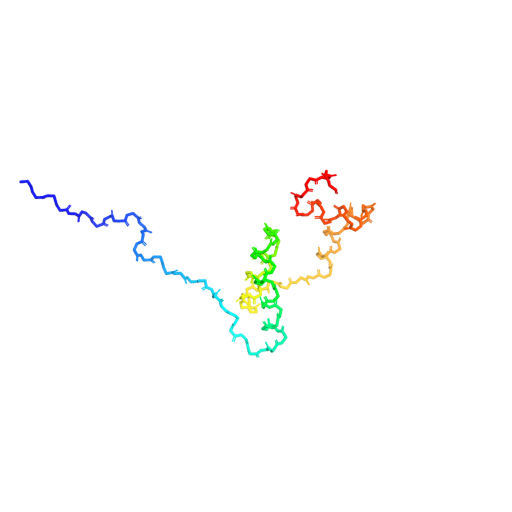 14.252 15.084 1.00 53.78 95 GLU A CA 1
ATOM 767 C C . GLU A 1 95 ? -16.044 15.599 14.740 1.00 53.78 95 GLU A C 1
ATOM 769 O O . GLU A 1 95 ? -17.239 15.778 14.950 1.00 53.78 95 GLU A O 1
ATOM 774 N N . SER A 1 96 ? -15.294 16.572 14.216 1.00 50.44 96 SER A N 1
ATOM 775 C CA . SER A 1 96 ? -15.719 17.962 14.016 1.00 50.44 96 SER A CA 1
ATOM 776 C C . SER A 1 96 ? -15.897 18.352 12.539 1.00 50.44 96 SER A C 1
ATOM 778 O O . SER A 1 96 ? -15.415 19.398 12.097 1.00 50.44 96 SER A O 1
ATOM 780 N N . MET A 1 97 ? -16.612 17.529 11.758 1.00 42.16 97 MET A N 1
ATOM 781 C CA . MET A 1 97 ? -17.130 17.924 10.436 1.00 42.16 97 MET A CA 1
ATOM 782 C C . MET A 1 97 ? -18.388 17.164 10.023 1.00 42.16 97 MET A C 1
ATOM 784 O O . MET A 1 97 ? -18.372 15.915 10.097 1.00 42.16 97 MET A O 1
#

Radius of gyration: 20.94 Å; chains: 1; bounding box: 70×35×36 Å

Organism: Aegilops tauschii subsp. strangulata (NCBI:txid200361)

Sequence (97 aa):
SRRTQGIDLVAGGRNKRTKRTAPKSDDVYLKLLVKLYRFLVRRTKSQFNAVILKRLFMSKTNRPPLSMRRLVRFMEGKVSLSPGAIFFSIFGLDESM

InterPro domains:
  IPR000039 Large ribosomal subunit protein eL18 [PTHR10934] (6-77)
  IPR021131 Large ribosomal subunit protein uL15/eL18 [PF17135] (6-78)
  IPR021132 Large ribosomal subunit protein eL18, conserved site [PS01106] (54-71)
  IPR036227 Large ribosomal subunit protein uL15/eL18 superfamily [SSF52080] (24-79)

Secondary structure (DSSP, 8-state):
------S--TTTTT------SS-S---HHHHHHHHHHHHHHHHH--HHHHHHHHHHHS-GGGS----HHHHHHHHTTTTTS-HHHHHHHHHT--S--

pLDDT: mean 75.98, std 16.67, range [42.16, 93.81]